Protein AF-A0A9X3CK10-F1 (afdb_monomer_lite)

Organism: NCBI:txid2829491

pLDDT: mean 78.31, std 11.86, range [51.81, 94.19]

Radius of gyration: 20.16 Å; chains: 1; bounding box: 47×22×58 Å

Sequence (73 aa):
MKKMSKSYRMQIIKEVAEKKVREQCDDPMARYINSLLDQNPERDNIVEFKQEFTGNYFDENAGGWVSKTWRSK

Foldseek 3Di:
DPPDDPVRVVVVVVVVVVVVVQVPDPDPVSVVVVVVCVVCVCVVVPPVPFCQDPQWGADVVVVGIDHVCVPVD

Secondary structure (DSSP, 8-state):
-----HHHHHHHHHHHHHHHHHHT---HHHHHHHHHHHH-GGGGG---SS-EETTEEEETTTTEEEEGGGG--

Structure (mmCIF, N/CA/C/O backbone):
data_AF-A0A9X3CK10-F1
#
_entry.id   AF-A0A9X3CK10-F1
#
loop_
_atom_site.group_PDB
_atom_site.id
_atom_site.type_symbol
_atom_site.label_atom_id
_atom_site.label_alt_id
_atom_site.label_comp_id
_atom_site.label_asym_id
_atom_site.label_entity_id
_atom_site.label_seq_id
_atom_site.pdbx_PDB_ins_code
_atom_site.Cartn_x
_atom_site.Cartn_y
_atom_site.Cartn_z
_atom_site.occupancy
_atom_site.B_iso_or_equiv
_atom_site.auth_seq_id
_atom_site.auth_comp_id
_atom_site.auth_asym_id
_atom_site.auth_atom_id
_atom_site.pdbx_PDB_model_num
ATOM 1 N N . MET A 1 1 ? -4.945 -5.882 35.454 1.00 53.78 1 MET A N 1
ATOM 2 C CA . MET A 1 1 ? -4.711 -5.587 34.020 1.00 53.78 1 MET A CA 1
ATOM 3 C C . MET A 1 1 ? -3.603 -4.545 33.910 1.00 53.78 1 MET A C 1
ATOM 5 O O . MET A 1 1 ? -3.754 -3.475 34.490 1.00 53.78 1 MET A O 1
ATOM 9 N N . LYS A 1 2 ? -2.464 -4.855 33.270 1.00 58.44 2 LYS A N 1
ATOM 10 C CA . LYS A 1 2 ? -1.358 -3.888 33.110 1.00 58.44 2 LYS A CA 1
ATOM 11 C C . LYS A 1 2 ? -1.878 -2.659 32.351 1.00 58.44 2 LYS A C 1
ATOM 13 O O . LYS A 1 2 ? -2.474 -2.806 31.287 1.00 58.44 2 LYS A O 1
ATOM 18 N N . LYS A 1 3 ? -1.700 -1.451 32.901 1.00 68.94 3 LYS A N 1
ATOM 19 C CA . LYS A 1 3 ? -2.075 -0.211 32.205 1.00 68.94 3 LYS A CA 1
ATOM 20 C C . LYS A 1 3 ? -1.208 -0.096 30.951 1.00 68.94 3 LYS A C 1
ATOM 22 O O . LYS A 1 3 ? -0.001 0.080 31.061 1.00 68.94 3 LYS A O 1
ATOM 27 N N . MET A 1 4 ? -1.828 -0.183 29.775 1.00 76.12 4 MET A N 1
ATOM 28 C CA . MET A 1 4 ? -1.153 0.123 28.512 1.00 76.12 4 MET A CA 1
ATOM 29 C C . MET A 1 4 ? -0.551 1.529 28.572 1.00 76.12 4 MET A C 1
ATOM 31 O O . MET A 1 4 ? -1.245 2.456 29.014 1.00 76.12 4 MET A O 1
ATOM 35 N N . SER A 1 5 ? 0.704 1.676 28.138 1.00 88.44 5 SER A N 1
ATOM 36 C CA . SER A 1 5 ? 1.400 2.965 28.109 1.00 88.44 5 SER A CA 1
ATOM 37 C C . SER A 1 5 ? 0.667 3.953 27.199 1.00 88.44 5 SER A C 1
ATOM 39 O O . SER A 1 5 ? -0.024 3.561 26.255 1.00 88.44 5 SER A O 1
ATOM 41 N N . LYS A 1 6 ? 0.799 5.254 27.481 1.00 89.75 6 LYS A N 1
ATOM 42 C CA . LYS A 1 6 ? 0.194 6.314 26.659 1.00 89.75 6 LYS A CA 1
ATOM 43 C C . LYS A 1 6 ? 0.619 6.190 25.190 1.00 89.75 6 LYS A C 1
ATOM 45 O O . LYS A 1 6 ? -0.234 6.268 24.313 1.00 89.75 6 LYS A O 1
ATOM 50 N N . SER A 1 7 ? 1.904 5.932 24.943 1.00 89.25 7 SER A N 1
ATOM 51 C CA . SER A 1 7 ? 2.459 5.757 23.597 1.00 89.25 7 SER A CA 1
ATOM 52 C C . SER A 1 7 ? 1.851 4.558 22.876 1.00 89.25 7 SER A C 1
ATOM 54 O O . SER A 1 7 ? 1.414 4.697 21.740 1.00 89.25 7 SER A O 1
ATOM 56 N N . TYR A 1 8 ? 1.726 3.413 23.556 1.00 89.75 8 TYR A N 1
ATOM 57 C CA . TYR A 1 8 ? 1.117 2.221 22.963 1.00 89.75 8 TYR A CA 1
ATOM 58 C C . TYR A 1 8 ? -0.349 2.461 22.585 1.00 89.75 8 TYR A C 1
ATOM 60 O O . TYR A 1 8 ? -0.767 2.144 21.478 1.00 89.75 8 TYR A O 1
ATOM 68 N N . ARG A 1 9 ? -1.130 3.114 23.456 1.00 91.81 9 ARG A N 1
ATOM 69 C CA . ARG A 1 9 ? -2.520 3.482 23.128 1.00 91.81 9 ARG A CA 1
ATOM 70 C C . ARG A 1 9 ? -2.599 4.388 21.903 1.00 91.81 9 ARG A C 1
ATOM 72 O O . ARG A 1 9 ? -3.511 4.231 21.100 1.00 91.81 9 ARG A O 1
ATOM 79 N N . MET A 1 10 ? -1.663 5.329 21.766 1.00 94.19 10 MET A N 1
ATOM 80 C CA . MET A 1 10 ? -1.647 6.242 20.625 1.00 94.19 10 MET A CA 1
ATOM 81 C C . MET A 1 10 ? -1.272 5.552 19.322 1.00 94.19 10 MET A C 1
ATOM 83 O O . MET A 1 10 ? -1.878 5.855 18.301 1.00 94.19 10 MET A O 1
ATOM 87 N N . GLN A 1 11 ? -0.351 4.594 19.370 1.00 88.38 11 GLN A N 1
ATOM 88 C CA . GLN A 1 11 ? -0.023 3.759 18.221 1.00 88.38 11 GLN A CA 1
ATOM 89 C C . GLN A 1 11 ? -1.245 2.965 17.744 1.00 88.38 11 GLN A C 1
ATOM 91 O O . GLN A 1 11 ? -1.583 3.029 16.569 1.00 88.38 11 GLN A O 1
ATOM 96 N N . ILE A 1 12 ? -1.963 2.314 18.664 1.00 90.44 12 ILE A N 1
ATOM 97 C CA . ILE A 1 12 ? -3.182 1.562 18.333 1.00 90.44 12 ILE A CA 1
ATOM 98 C C . ILE A 1 12 ? -4.263 2.484 17.749 1.00 90.44 12 ILE A C 1
ATOM 100 O O . ILE A 1 12 ? -4.907 2.144 16.762 1.00 90.44 12 ILE A O 1
ATOM 104 N N . ILE A 1 13 ? -4.465 3.670 18.334 1.00 92.50 13 ILE A N 1
ATOM 105 C CA . ILE A 1 13 ? -5.434 4.648 17.815 1.00 92.50 13 ILE A CA 1
ATOM 106 C C . ILE A 1 13 ? -5.061 5.091 16.397 1.00 92.50 13 ILE A C 1
ATOM 108 O O . ILE A 1 13 ? -5.941 5.155 15.541 1.00 92.50 13 ILE A O 1
ATOM 112 N N . LYS A 1 14 ? -3.777 5.376 16.149 1.00 92.62 14 LYS A N 1
ATOM 113 C CA . LYS A 1 14 ? -3.270 5.756 14.827 1.00 92.62 14 LYS A CA 1
ATOM 114 C C . LYS A 1 14 ? -3.546 4.654 13.804 1.00 92.62 14 LYS A C 1
ATOM 116 O O . LYS A 1 14 ? -4.171 4.928 12.787 1.00 92.62 14 LYS A O 1
ATOM 121 N N . GLU A 1 15 ? -3.165 3.422 14.122 1.00 88.12 15 GLU A N 1
ATOM 122 C CA . GLU A 1 15 ? -3.340 2.265 13.242 1.00 88.12 15 GLU A CA 1
ATOM 123 C C . GLU A 1 15 ? -4.817 2.045 12.872 1.00 88.12 15 GLU A C 1
ATOM 125 O O . GLU A 1 15 ? -5.167 1.865 11.706 1.00 88.12 15 GLU A O 1
ATOM 130 N N . VAL A 1 16 ? -5.721 2.143 13.854 1.00 90.19 16 VAL A N 1
ATOM 131 C CA . VAL A 1 16 ? -7.168 2.004 13.621 1.00 90.19 16 VAL A CA 1
ATOM 132 C C . VAL A 1 16 ? -7.726 3.156 12.780 1.00 90.19 16 VAL A C 1
ATOM 134 O O . VAL A 1 16 ? -8.586 2.927 11.927 1.00 90.19 16 VAL A O 1
ATOM 137 N N . ALA A 1 17 ? -7.271 4.390 13.012 1.00 89.38 17 ALA A N 1
ATOM 138 C CA . ALA A 1 17 ? -7.703 5.545 12.230 1.00 89.38 17 ALA A CA 1
ATOM 139 C C . ALA A 1 17 ? -7.260 5.425 10.763 1.00 89.38 17 ALA A C 1
ATOM 141 O O . ALA A 1 17 ? -8.082 5.594 9.864 1.00 89.38 17 ALA A O 1
ATOM 142 N N . GLU A 1 18 ? -5.999 5.061 10.525 1.00 86.81 18 GLU A N 1
ATOM 143 C CA . GLU A 1 18 ? -5.448 4.835 9.184 1.00 86.81 18 GLU A CA 1
ATOM 144 C C . GLU A 1 18 ? -6.203 3.721 8.455 1.00 86.81 18 GLU A C 1
ATOM 146 O O . GLU A 1 18 ? -6.605 3.894 7.304 1.00 86.81 18 GLU A O 1
ATOM 151 N N . LYS A 1 19 ? -6.503 2.611 9.141 1.00 84.50 19 LYS A N 1
ATOM 152 C CA . LYS A 1 19 ? -7.301 1.524 8.565 1.00 84.50 19 LYS A CA 1
ATOM 153 C C . LYS A 1 19 ? -8.689 1.991 8.117 1.00 84.50 19 LYS A C 1
ATOM 155 O O . LYS A 1 19 ? -9.083 1.698 6.991 1.00 84.50 19 LYS A O 1
ATOM 160 N N . LYS A 1 20 ? -9.403 2.757 8.948 1.00 85.50 20 LYS A N 1
ATOM 161 C CA . LYS A 1 20 ? -10.741 3.273 8.604 1.00 85.50 20 LYS A CA 1
ATOM 162 C C . LYS A 1 20 ? -10.726 4.207 7.400 1.00 85.50 20 LYS A C 1
ATOM 164 O O . LYS A 1 20 ? -11.619 4.126 6.566 1.00 85.50 20 LYS A O 1
ATOM 169 N N . VAL A 1 21 ? -9.720 5.073 7.297 1.00 81.81 21 VAL A N 1
ATOM 170 C CA . VAL A 1 21 ? -9.566 5.970 6.141 1.00 81.81 21 VAL A CA 1
ATOM 171 C C . VAL A 1 21 ? -9.356 5.164 4.856 1.00 81.81 21 VAL A C 1
ATOM 173 O O . VAL A 1 21 ? -9.964 5.475 3.835 1.00 81.81 21 VAL A O 1
ATOM 176 N N . ARG A 1 22 ? -8.555 4.091 4.906 1.00 79.25 22 ARG A N 1
ATOM 177 C CA . ARG A 1 22 ? -8.351 3.195 3.754 1.00 79.25 22 ARG A CA 1
ATOM 178 C C . ARG A 1 22 ? -9.617 2.427 3.371 1.00 79.25 22 ARG A C 1
ATOM 180 O O . ARG A 1 22 ? -9.876 2.255 2.186 1.00 79.25 22 ARG A O 1
ATOM 187 N N . GLU A 1 23 ? -10.409 1.985 4.348 1.00 80.44 23 GLU A N 1
ATOM 188 C CA . GLU A 1 23 ? -11.686 1.289 4.117 1.00 80.44 23 GLU A CA 1
ATOM 189 C C . GLU A 1 23 ? -12.764 2.197 3.510 1.00 80.44 23 GLU A C 1
ATOM 191 O O . GLU A 1 23 ? -13.583 1.727 2.728 1.00 80.44 23 GLU A O 1
ATOM 196 N N . GLN A 1 24 ? -12.751 3.489 3.845 1.00 85.19 24 GLN A N 1
ATOM 197 C CA . GLN A 1 24 ? -13.658 4.502 3.290 1.00 85.19 24 GLN A CA 1
ATOM 198 C C . GLN A 1 24 ? -13.228 5.007 1.904 1.00 85.19 24 GLN A C 1
ATOM 200 O O . GLN A 1 24 ? -13.896 5.860 1.324 1.00 85.19 24 GLN A O 1
ATOM 205 N N . CYS A 1 25 ? -12.101 4.525 1.376 1.00 80.75 25 CYS A N 1
ATOM 206 C CA . CYS A 1 25 ? -11.635 4.897 0.052 1.00 80.75 25 CYS A CA 1
ATOM 207 C C . CYS A 1 25 ? -12.418 4.118 -1.016 1.00 80.75 25 CYS A C 1
ATOM 209 O O . CYS A 1 25 ? -12.207 2.920 -1.207 1.00 80.75 25 CYS A O 1
ATOM 211 N N . ASP A 1 26 ? -13.303 4.820 -1.726 1.00 84.56 26 ASP A N 1
ATOM 212 C CA . ASP A 1 26 ? -14.131 4.247 -2.795 1.00 84.56 26 ASP A CA 1
ATOM 213 C C . ASP A 1 26 ? -13.386 4.081 -4.131 1.00 84.56 26 ASP A C 1
ATOM 215 O O . ASP A 1 26 ? -13.924 3.500 -5.075 1.00 84.56 26 ASP A O 1
ATOM 219 N N . ASP A 1 27 ? -12.139 4.555 -4.228 1.00 88.50 27 ASP A N 1
ATOM 220 C CA . ASP A 1 27 ? -11.340 4.391 -5.438 1.00 88.50 27 ASP A CA 1
ATOM 221 C C . ASP A 1 27 ? -10.860 2.928 -5.591 1.00 88.50 27 ASP A C 1
ATOM 223 O O . ASP A 1 27 ? -10.157 2.395 -4.719 1.00 88.50 27 ASP A O 1
ATOM 227 N N . PRO A 1 28 ? -11.211 2.242 -6.695 1.00 86.69 28 PRO A N 1
ATOM 228 C CA . PRO A 1 28 ? -10.885 0.830 -6.880 1.00 86.69 28 PRO A CA 1
ATOM 229 C C . PRO A 1 28 ? -9.376 0.581 -6.998 1.00 86.69 28 PRO A C 1
ATOM 231 O O . PRO A 1 28 ? -8.896 -0.470 -6.565 1.00 86.69 28 PRO A O 1
ATOM 234 N N . MET A 1 29 ? -8.616 1.537 -7.544 1.00 87.75 29 MET A N 1
ATOM 235 C CA . MET A 1 29 ? -7.165 1.420 -7.687 1.00 87.75 29 MET A CA 1
ATOM 236 C C . MET A 1 29 ? -6.465 1.565 -6.333 1.00 87.75 29 MET A C 1
ATOM 238 O O . MET A 1 29 ? -5.597 0.758 -6.006 1.00 87.75 29 MET A O 1
ATOM 242 N N . ALA A 1 30 ? -6.880 2.522 -5.509 1.00 84.56 30 ALA A N 1
ATOM 243 C CA . ALA A 1 30 ? -6.374 2.724 -4.160 1.00 84.56 30 ALA A CA 1
ATOM 244 C C . ALA A 1 30 ? -6.646 1.502 -3.275 1.00 84.56 30 ALA A C 1
ATOM 246 O O . ALA A 1 30 ? -5.755 1.048 -2.558 1.00 84.56 30 ALA A O 1
ATOM 247 N N . ARG A 1 31 ? -7.839 0.901 -3.371 1.00 87.00 31 ARG A N 1
ATOM 248 C CA . ARG A 1 31 ? -8.148 -0.363 -2.682 1.00 87.00 31 ARG A CA 1
ATOM 249 C C . 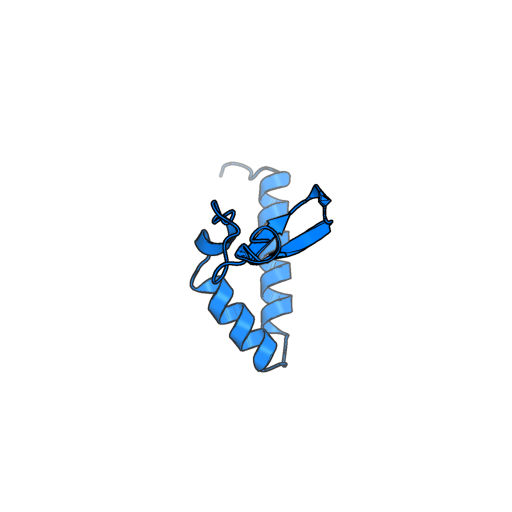ARG A 1 31 ? -7.243 -1.504 -3.134 1.00 87.00 31 ARG A C 1
ATOM 251 O O . ARG A 1 31 ? -6.756 -2.259 -2.293 1.00 87.00 31 ARG A O 1
ATOM 258 N N . TYR A 1 32 ? -6.997 -1.619 -4.437 1.00 87.56 32 TYR A N 1
ATOM 259 C CA . TYR A 1 32 ? -6.093 -2.630 -4.975 1.00 87.56 32 TYR A CA 1
ATOM 260 C C . TYR A 1 32 ? -4.656 -2.429 -4.474 1.00 87.56 32 TYR A C 1
ATOM 262 O O . TYR A 1 32 ? -4.066 -3.371 -3.949 1.00 87.56 32 TYR A O 1
ATOM 270 N N . ILE A 1 33 ? -4.124 -1.205 -4.525 1.00 87.00 33 ILE A N 1
ATOM 271 C CA . ILE A 1 33 ? -2.788 -0.876 -4.004 1.00 87.00 33 ILE A CA 1
ATOM 272 C C . ILE A 1 33 ? -2.694 -1.191 -2.507 1.00 87.00 33 ILE A C 1
ATOM 274 O O . ILE A 1 33 ? -1.764 -1.876 -2.089 1.00 87.00 33 ILE A O 1
ATOM 278 N N . ASN A 1 34 ? -3.683 -0.780 -1.710 1.00 85.56 34 ASN A N 1
ATOM 279 C CA . ASN A 1 34 ? -3.732 -1.097 -0.281 1.00 85.56 34 ASN A CA 1
ATOM 280 C C . ASN A 1 34 ? -3.705 -2.612 -0.036 1.00 85.56 34 ASN A C 1
ATOM 282 O O . ASN A 1 34 ? -2.971 -3.077 0.830 1.00 85.56 34 ASN A O 1
ATOM 286 N N . SER A 1 35 ? -4.432 -3.392 -0.843 1.00 85.81 35 SER A N 1
ATOM 287 C CA . SER A 1 35 ? -4.406 -4.854 -0.736 1.00 85.81 35 SER A CA 1
ATOM 288 C C . SER A 1 35 ? -3.030 -5.452 -1.049 1.00 85.81 35 SER A C 1
ATOM 290 O O . SER A 1 35 ? -2.658 -6.452 -0.441 1.00 85.81 35 SER A O 1
ATOM 292 N N . LEU A 1 36 ? -2.267 -4.854 -1.971 1.00 86.00 36 LEU A N 1
ATOM 293 C CA . LEU A 1 36 ? -0.908 -5.294 -2.301 1.00 86.00 36 LEU A CA 1
ATOM 294 C C . LEU A 1 36 ? 0.081 -4.984 -1.173 1.00 86.00 36 LEU A C 1
ATOM 296 O O . LEU A 1 36 ? 0.964 -5.801 -0.903 1.00 86.00 36 LEU A O 1
ATOM 300 N N . LEU A 1 37 ? -0.085 -3.830 -0.520 1.00 82.25 37 LEU A N 1
ATOM 301 C CA . LEU A 1 37 ? 0.725 -3.415 0.627 1.00 82.25 37 LEU A CA 1
ATOM 302 C C . LEU A 1 37 ? 0.457 -4.310 1.843 1.00 82.25 37 LEU A C 1
ATOM 304 O O . LEU A 1 37 ? 1.396 -4.843 2.428 1.00 82.25 37 LEU A O 1
ATOM 308 N N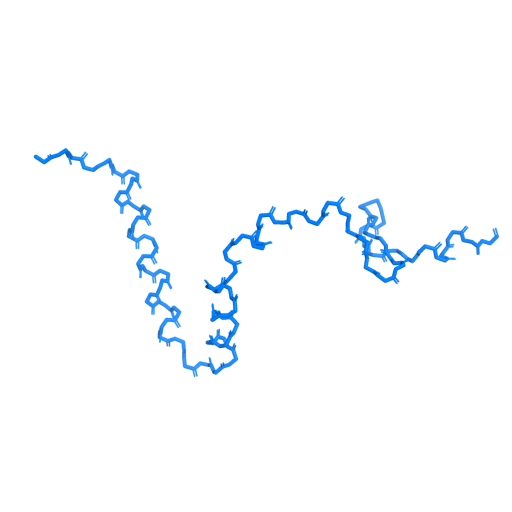 . ASP A 1 38 ? -0.815 -4.567 2.165 1.00 83.31 38 ASP A N 1
ATOM 309 C CA . ASP A 1 38 ? -1.194 -5.433 3.290 1.00 83.31 38 ASP A CA 1
ATOM 310 C C . ASP A 1 38 ? -0.716 -6.893 3.091 1.00 83.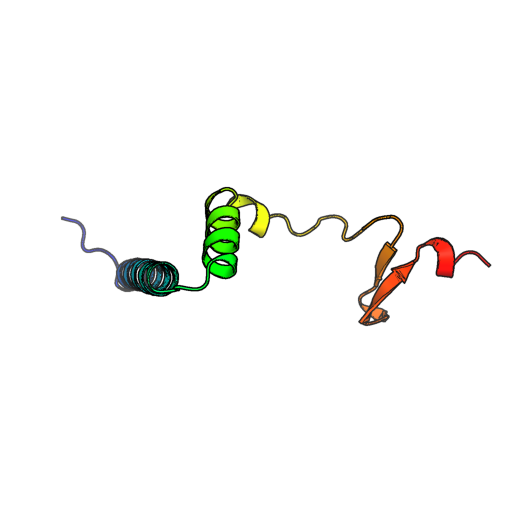31 38 ASP A C 1
ATOM 312 O O . ASP A 1 38 ? -0.443 -7.597 4.063 1.00 83.31 38 ASP A O 1
ATOM 316 N N . GLN A 1 39 ? -0.572 -7.361 1.842 1.00 85.44 39 GLN A N 1
ATOM 317 C CA . GLN A 1 39 ? -0.048 -8.699 1.524 1.00 85.44 39 GLN A CA 1
ATOM 318 C C . GLN A 1 39 ? 1.468 -8.842 1.733 1.00 85.44 39 GLN A C 1
ATOM 320 O O . GLN A 1 39 ? 1.948 -9.964 1.881 1.00 85.44 39 GLN A O 1
ATOM 325 N N . ASN A 1 40 ? 2.235 -7.746 1.714 1.0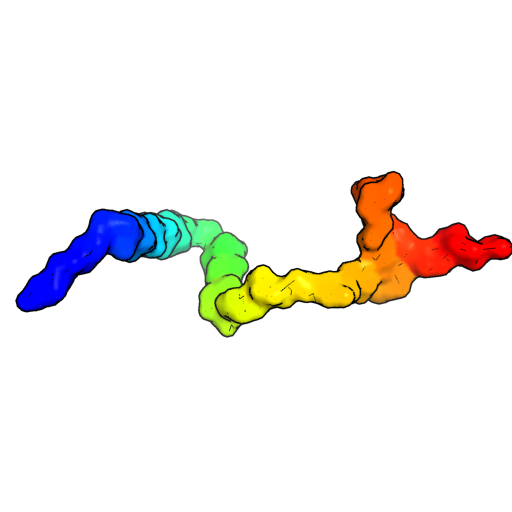0 75.75 40 ASN A N 1
ATOM 326 C CA . ASN A 1 40 ? 3.699 -7.786 1.777 1.00 75.75 40 ASN A CA 1
ATOM 327 C C . ASN A 1 40 ? 4.277 -6.717 2.724 1.00 75.75 40 ASN A C 1
ATOM 329 O O . ASN A 1 40 ? 5.049 -5.868 2.272 1.00 75.75 40 ASN A O 1
ATOM 333 N N . PRO A 1 41 ? 3.987 -6.777 4.035 1.00 67.12 41 PRO A N 1
ATOM 334 C CA . PRO A 1 41 ? 4.469 -5.779 4.994 1.00 67.12 41 PRO A CA 1
ATOM 335 C C . PRO A 1 41 ? 6.005 -5.718 5.090 1.00 67.12 41 PRO A C 1
ATOM 337 O O . PRO A 1 41 ? 6.564 -4.690 5.448 1.00 67.12 41 PRO A O 1
ATOM 340 N N . GLU A 1 42 ? 6.704 -6.797 4.725 1.00 64.44 42 GLU A N 1
ATOM 341 C CA . GLU A 1 42 ? 8.172 -6.865 4.756 1.00 64.44 42 GLU A CA 1
ATOM 342 C C . GLU A 1 42 ? 8.859 -6.222 3.541 1.00 64.44 42 GLU A C 1
ATOM 344 O O . GLU A 1 42 ? 10.073 -6.029 3.564 1.00 64.44 42 GLU A O 1
ATOM 349 N N . ARG A 1 43 ? 8.124 -5.873 2.472 1.00 59.53 43 ARG A N 1
ATOM 350 C CA . ARG A 1 43 ? 8.727 -5.214 1.296 1.00 59.53 43 ARG A CA 1
ATOM 351 C C . ARG A 1 43 ? 9.162 -3.782 1.582 1.00 59.53 43 ARG A C 1
ATOM 353 O O . ARG A 1 43 ? 10.135 -3.341 0.984 1.00 59.53 43 ARG A O 1
ATOM 360 N N . ASP A 1 44 ? 8.519 -3.109 2.530 1.00 56.81 44 ASP A N 1
ATOM 361 C CA . ASP A 1 44 ? 8.899 -1.752 2.939 1.00 56.81 44 ASP A CA 1
ATOM 362 C C . ASP A 1 44 ? 10.242 -1.727 3.696 1.00 56.81 44 ASP A C 1
ATOM 364 O O . ASP A 1 44 ? 10.926 -0.706 3.715 1.00 56.81 44 ASP A O 1
ATOM 368 N N . ASN A 1 45 ? 10.662 -2.865 4.269 1.00 54.56 45 ASN A N 1
ATOM 369 C CA . ASN A 1 45 ? 11.972 -3.028 4.912 1.00 54.56 45 ASN A CA 1
ATOM 370 C C . ASN A 1 45 ? 13.075 -3.450 3.932 1.00 54.56 45 ASN A C 1
ATOM 372 O O . ASN A 1 45 ? 14.249 -3.508 4.311 1.00 54.56 45 ASN A O 1
ATOM 376 N N . ILE A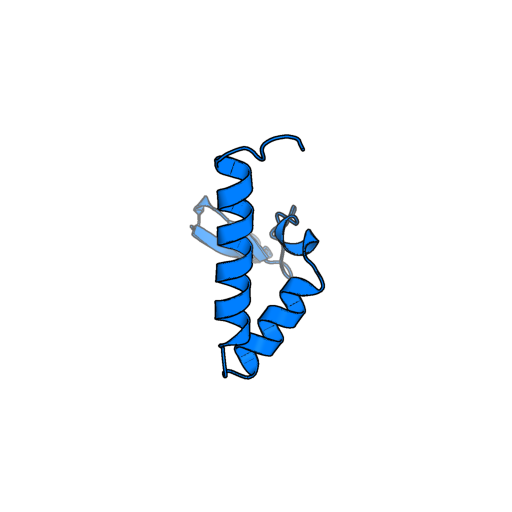 1 46 ? 12.730 -3.733 2.671 1.00 55.09 46 ILE A N 1
ATOM 377 C CA . ILE A 1 46 ? 13.718 -3.898 1.611 1.00 55.09 46 ILE A CA 1
ATOM 378 C C . ILE A 1 46 ? 14.145 -2.488 1.212 1.00 55.09 46 ILE A C 1
ATOM 380 O O . ILE A 1 46 ? 13.712 -1.937 0.205 1.00 55.09 46 ILE A O 1
ATOM 384 N N . VAL A 1 47 ? 15.043 -1.901 2.006 1.00 56.06 47 VAL A N 1
ATOM 385 C CA . VAL A 1 47 ? 15.992 -0.938 1.449 1.00 56.06 47 VAL A CA 1
ATOM 386 C C . VAL A 1 47 ? 16.608 -1.682 0.277 1.00 56.06 47 VAL A C 1
ATOM 388 O O . VAL A 1 47 ? 17.245 -2.711 0.504 1.00 56.06 47 VAL A O 1
ATOM 391 N N . GLU A 1 48 ? 16.320 -1.260 -0.956 1.00 57.94 48 GLU A N 1
ATOM 392 C CA . GLU A 1 48 ? 16.897 -1.843 -2.163 1.00 57.94 48 GLU A CA 1
ATOM 393 C C . GLU A 1 48 ? 18.418 -1.822 -1.995 1.00 57.94 48 GLU A C 1
ATOM 395 O O . GLU A 1 48 ? 19.092 -0.843 -2.304 1.00 57.94 48 GLU A O 1
ATOM 400 N N . PHE A 1 49 ? 18.970 -2.913 -1.456 1.00 52.97 49 PHE A N 1
ATOM 401 C CA . PHE A 1 49 ? 20.380 -3.042 -1.085 1.00 52.97 49 PHE A CA 1
ATOM 402 C C . PHE A 1 49 ? 21.288 -2.916 -2.316 1.00 52.97 49 PHE A C 1
ATOM 404 O O . PHE A 1 49 ? 22.506 -2.801 -2.213 1.00 52.97 49 PHE A O 1
ATOM 411 N N . LYS A 1 50 ? 20.674 -2.892 -3.498 1.00 56.44 50 LYS A N 1
ATOM 412 C CA . LYS A 1 50 ? 21.220 -2.406 -4.749 1.00 56.44 50 LYS A CA 1
ATOM 413 C C . LYS A 1 50 ? 20.078 -1.704 -5.478 1.00 56.44 50 LYS A C 1
ATOM 415 O O . LYS A 1 50 ? 19.227 -2.398 -6.028 1.00 56.44 50 LYS A O 1
ATOM 420 N N . GLN A 1 51 ? 20.059 -0.368 -5.499 1.00 64.44 51 GLN A N 1
ATOM 421 C CA . GLN A 1 51 ? 19.224 0.431 -6.413 1.00 64.44 51 GLN A CA 1
ATOM 422 C C . GLN A 1 51 ? 19.725 0.235 -7.850 1.00 64.44 51 GLN A C 1
ATOM 424 O O . GLN A 1 51 ? 20.167 1.169 -8.509 1.00 64.44 51 GLN A O 1
ATOM 429 N N . GLU A 1 52 ? 19.771 -1.012 -8.305 1.00 67.31 52 GLU A N 1
ATOM 430 C CA . GLU A 1 52 ? 20.175 -1.395 -9.639 1.00 67.31 52 GLU A CA 1
ATOM 431 C C . GLU A 1 52 ? 18.948 -1.944 -10.350 1.00 67.31 52 GLU A C 1
ATOM 433 O O . GLU A 1 52 ? 18.520 -3.072 -10.114 1.00 67.31 52 GLU A O 1
ATOM 438 N N . PHE A 1 53 ? 18.386 -1.139 -11.243 1.00 68.25 53 PHE A N 1
ATOM 439 C CA . PHE A 1 53 ? 17.239 -1.525 -12.046 1.00 68.25 53 PHE A CA 1
ATOM 440 C C . PHE A 1 53 ? 17.655 -1.601 -13.513 1.00 68.25 53 PHE A C 1
ATOM 442 O O . PHE A 1 53 ? 17.941 -0.584 -14.146 1.00 68.25 53 PHE A O 1
ATOM 449 N N . THR A 1 54 ? 17.700 -2.818 -14.063 1.00 78.38 54 THR A N 1
ATOM 450 C CA . THR A 1 54 ? 17.892 -3.076 -15.505 1.00 78.38 54 THR A CA 1
ATOM 451 C C . THR A 1 54 ? 19.084 -2.314 -16.107 1.00 78.38 54 THR A C 1
ATOM 453 O O . THR A 1 54 ? 18.970 -1.625 -17.116 1.00 78.38 54 THR A O 1
ATOM 456 N N . GLY A 1 55 ? 20.248 -2.389 -15.455 1.00 76.62 55 GLY A N 1
ATOM 457 C CA . GLY A 1 55 ? 21.462 -1.715 -15.930 1.00 76.62 55 GLY A CA 1
ATOM 458 C C . GLY A 1 55 ? 21.538 -0.213 -15.630 1.00 76.62 55 GLY A C 1
ATOM 459 O O . GLY A 1 55 ? 22.485 0.429 -16.074 1.00 76.62 55 GLY A O 1
ATOM 460 N N . ASN A 1 56 ? 20.609 0.338 -14.848 1.00 82.12 56 ASN A N 1
ATOM 461 C CA . ASN A 1 56 ? 20.695 1.684 -14.279 1.00 82.12 56 ASN A CA 1
ATOM 462 C C . ASN A 1 56 ? 20.980 1.599 -12.782 1.00 82.12 56 ASN A C 1
ATOM 464 O O . ASN A 1 56 ? 20.609 0.612 -12.148 1.00 82.12 56 ASN A O 1
ATOM 468 N N . TYR A 1 57 ? 21.622 2.621 -12.229 1.00 84.19 57 TYR A N 1
ATOM 469 C CA . TYR A 1 57 ? 21.843 2.766 -10.798 1.00 84.19 57 TYR A CA 1
ATOM 470 C C . TYR A 1 57 ? 21.443 4.169 -10.342 1.00 84.19 57 TYR A C 1
ATOM 472 O O . TYR A 1 57 ? 21.586 5.123 -11.106 1.00 84.19 57 TYR A O 1
ATOM 480 N N . PHE A 1 58 ? 20.920 4.313 -9.128 1.00 80.50 58 PHE A N 1
ATOM 481 C CA . PHE A 1 58 ? 20.695 5.643 -8.566 1.00 80.50 58 PHE A CA 1
ATOM 482 C C . PHE A 1 58 ? 22.038 6.250 -8.135 1.00 80.50 58 PHE A C 1
ATOM 484 O O . PHE A 1 58 ? 22.776 5.664 -7.343 1.00 80.50 58 PHE A O 1
ATOM 491 N N . ASP A 1 59 ? 22.375 7.405 -8.702 1.00 80.25 59 ASP A N 1
ATOM 492 C CA . ASP A 1 59 ? 23.578 8.171 -8.397 1.00 80.25 59 ASP A CA 1
ATOM 493 C C . ASP A 1 59 ? 23.155 9.405 -7.592 1.00 80.25 59 ASP A C 1
ATOM 495 O O . ASP A 1 59 ? 22.606 10.366 -8.138 1.00 80.25 59 ASP A O 1
ATOM 499 N N . GLU A 1 60 ? 23.383 9.369 -6.278 1.00 80.38 60 GLU A N 1
ATOM 500 C CA . GLU A 1 60 ? 23.008 10.459 -5.367 1.00 80.38 60 GLU A CA 1
ATOM 501 C C . GLU A 1 60 ? 23.705 11.779 -5.735 1.00 80.38 60 GLU A C 1
ATOM 503 O O . GLU A 1 60 ? 23.116 12.849 -5.611 1.00 80.38 60 GLU A O 1
ATOM 508 N N . ASN A 1 61 ? 24.919 11.712 -6.289 1.00 82.56 61 ASN A N 1
ATOM 509 C CA . ASN A 1 61 ? 25.659 12.888 -6.736 1.00 82.56 61 ASN A CA 1
ATOM 510 C C . ASN A 1 61 ? 25.100 13.477 -8.045 1.00 82.56 61 ASN A C 1
ATOM 512 O O . ASN A 1 61 ? 25.173 14.686 -8.254 1.00 82.56 61 ASN A O 1
ATOM 516 N N . ALA A 1 62 ? 24.516 12.652 -8.920 1.00 80.44 62 ALA A N 1
ATOM 517 C CA . ALA A 1 62 ? 23.763 13.133 -10.083 1.00 80.44 62 ALA A CA 1
ATOM 518 C C . ALA A 1 62 ? 22.312 13.528 -9.740 1.00 80.44 62 ALA A C 1
ATOM 520 O O . ALA A 1 62 ? 21.621 14.108 -10.578 1.00 80.44 62 ALA A O 1
ATOM 521 N N . GLY A 1 63 ? 21.843 13.199 -8.532 1.00 82.19 63 GLY A N 1
ATOM 522 C CA . GLY A 1 63 ? 20.470 13.424 -8.087 1.00 82.19 63 GLY A CA 1
ATOM 523 C C . GLY A 1 63 ? 19.436 12.568 -8.822 1.00 82.19 63 GLY A C 1
ATOM 524 O O . GLY A 1 63 ? 18.278 12.971 -8.925 1.00 82.19 63 GLY A O 1
ATOM 525 N N . GLY A 1 64 ? 19.828 11.415 -9.378 1.00 83.25 64 GLY A N 1
ATOM 526 C CA . GLY A 1 64 ? 18.929 10.632 -10.224 1.00 83.25 64 GLY A CA 1
ATOM 527 C C . GLY A 1 64 ? 19.467 9.279 -10.679 1.00 83.25 64 GLY A C 1
ATOM 528 O O . GLY A 1 64 ? 20.566 8.860 -10.329 1.00 83.25 64 GLY A O 1
ATOM 529 N N . TRP A 1 65 ? 18.665 8.584 -11.485 1.00 85.69 65 TRP A N 1
ATOM 530 C CA . TRP A 1 65 ? 19.033 7.301 -12.083 1.00 85.69 65 TRP A CA 1
ATOM 531 C C . TRP A 1 65 ? 19.969 7.502 -13.277 1.00 85.69 65 TRP A C 1
ATOM 533 O O . TRP A 1 65 ? 19.646 8.224 -14.220 1.00 85.69 65 TRP A O 1
ATOM 543 N N . VAL A 1 66 ? 21.116 6.827 -13.251 1.00 85.06 66 VAL A N 1
ATOM 544 C CA . VAL A 1 66 ? 22.150 6.877 -14.285 1.00 85.06 66 VAL A CA 1
ATOM 545 C C . VAL A 1 66 ? 22.318 5.496 -14.912 1.00 85.06 66 VAL A C 1
ATOM 547 O O . VAL A 1 66 ? 22.402 4.480 -14.223 1.00 85.06 66 VAL A O 1
ATOM 550 N N . SER A 1 67 ? 22.403 5.449 -16.241 1.00 85.62 67 SER A N 1
ATOM 551 C CA . SER A 1 67 ? 22.694 4.206 -16.958 1.00 85.62 67 SER A CA 1
ATOM 552 C C . SER A 1 67 ? 24.153 3.789 -16.780 1.00 85.62 67 SER A C 1
ATOM 554 O O . SER A 1 67 ? 25.066 4.599 -16.952 1.00 85.62 67 SER A O 1
ATOM 556 N N . LYS A 1 68 ? 24.403 2.493 -16.557 1.00 81.19 68 LYS A N 1
ATOM 557 C CA . LYS A 1 68 ? 25.760 1.917 -16.575 1.00 81.19 68 LYS A CA 1
ATOM 558 C C . LYS A 1 68 ? 26.458 2.120 -17.928 1.00 81.19 68 LYS A C 1
ATOM 560 O O . LYS A 1 68 ? 27.684 2.186 -17.971 1.00 81.19 68 LYS A O 1
ATOM 565 N N . THR A 1 69 ? 25.709 2.291 -19.021 1.00 81.31 69 THR A N 1
ATOM 566 C CA . THR A 1 69 ? 26.275 2.588 -20.350 1.00 81.31 69 THR A CA 1
ATOM 567 C C . THR A 1 69 ? 26.719 4.041 -20.517 1.00 81.31 69 THR A C 1
ATOM 569 O O . THR A 1 69 ? 27.508 4.320 -21.412 1.00 81.31 69 THR A O 1
ATOM 572 N N . TRP A 1 70 ? 26.297 4.963 -19.643 1.00 73.88 70 TRP A N 1
ATOM 573 C CA . TRP A 1 70 ? 26.707 6.373 -19.700 1.00 73.88 70 TRP A CA 1
ATOM 574 C C . TRP A 1 70 ? 28.219 6.555 -19.507 1.00 73.88 70 TRP A C 1
ATOM 576 O O . TRP A 1 70 ? 28.823 7.447 -20.098 1.00 73.88 70 TRP A O 1
ATOM 586 N N . ARG A 1 71 ? 28.841 5.693 -18.689 1.00 64.75 71 ARG A N 1
ATOM 587 C CA . ARG A 1 71 ? 30.286 5.723 -18.408 1.00 64.75 71 ARG A CA 1
ATOM 588 C C . ARG A 1 71 ? 31.128 4.926 -19.414 1.00 64.75 71 ARG A C 1
ATOM 590 O O . ARG A 1 71 ? 32.348 4.998 -19.341 1.00 64.75 71 ARG A O 1
ATOM 597 N N . SER A 1 72 ? 30.508 4.175 -20.331 1.00 61.62 72 SER A N 1
ATOM 598 C CA . SER A 1 72 ? 31.225 3.492 -21.417 1.00 61.62 72 SER A CA 1
ATOM 599 C C . SER A 1 72 ? 31.373 4.435 -22.611 1.00 61.62 72 SER A C 1
ATOM 601 O O . SER A 1 72 ? 30.529 4.456 -23.506 1.00 61.62 72 SER A O 1
ATOM 603 N N . LYS A 1 73 ? 32.446 5.224 -22.607 1.00 51.81 73 LYS A N 1
ATOM 604 C CA . LYS A 1 73 ? 33.030 5.833 -23.803 1.00 51.8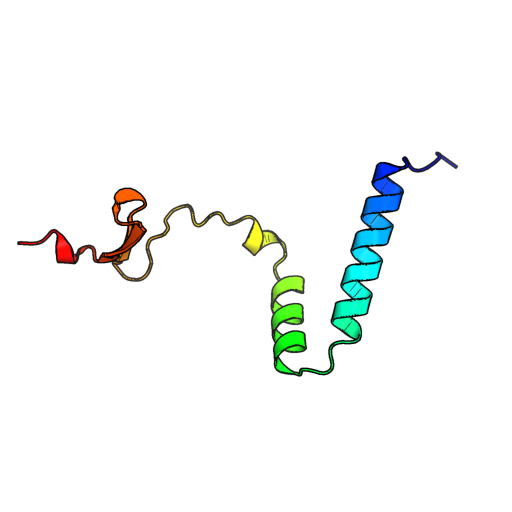1 73 LYS A CA 1
ATOM 605 C C . LYS A 1 73 ? 34.521 5.558 -23.816 1.00 51.81 73 LYS A C 1
ATOM 607 O O . LYS A 1 73 ? 35.128 5.670 -22.729 1.00 51.81 73 LYS A O 1
#